Protein AF-U4QSC7-F1 (afdb_monomer_lite)

Sequence (93 aa):
MMEEGTSEPVYGRRIAMNSSSYEKMKAALEEIGSDLETETFVPEARWLKLERDIESQSASGGISPEESIDLRQLLDELRLEHDLRMNPGTLGS

Secondary structure (DSSP, 8-state):
-------------------HHHHHHHHHHHHHHHHHHH-S---HHHHHHHHHHHHHHHHTTSS-HHHHHHHHHHHHHHHHHHHHHH-TTTT--

pLDDT: mean 79.03, std 16.46, range [43.5, 93.94]

Structure (mmCIF, N/CA/C/O backbone):
data_AF-U4QSC7-F1
#
_entry.id   AF-U4QSC7-F1
#
loop_
_atom_site.group_PDB
_atom_site.id
_atom_site.type_symbol
_atom_site.label_atom_id
_atom_site.label_alt_id
_atom_site.label_comp_id
_atom_site.label_asym_id
_atom_site.label_entity_id
_atom_site.label_seq_id
_atom_site.pdbx_PDB_ins_code
_atom_site.Cartn_x
_atom_site.Cartn_y
_atom_site.Cartn_z
_atom_site.occupancy
_atom_site.B_iso_or_equiv
_atom_site.auth_seq_id
_atom_site.auth_comp_id
_atom_site.auth_asym_id
_atom_site.auth_atom_id
_atom_site.pdbx_PDB_model_num
ATOM 1 N N . MET A 1 1 ? -45.323 -31.160 33.775 1.00 45.81 1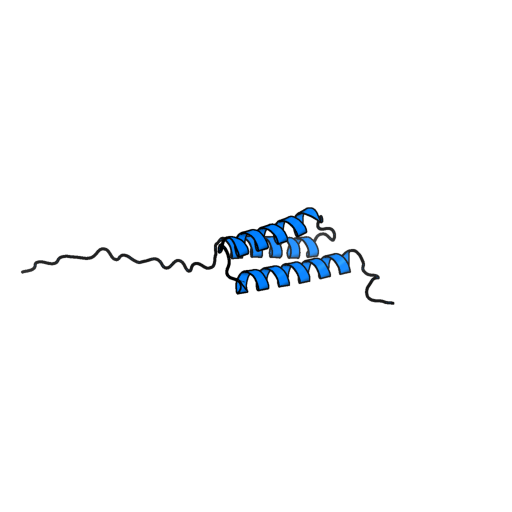 MET A N 1
ATOM 2 C CA . MET A 1 1 ? -43.879 -31.301 33.486 1.00 45.81 1 MET A CA 1
ATOM 3 C C . MET A 1 1 ? -43.753 -31.082 31.985 1.00 45.81 1 MET A C 1
ATOM 5 O O . MET A 1 1 ? -44.369 -31.853 31.273 1.00 45.81 1 MET A O 1
ATOM 9 N N . MET A 1 2 ? -43.157 -30.040 31.416 1.00 48.41 2 MET A N 1
ATOM 10 C CA . MET A 1 2 ? -42.316 -28.929 31.872 1.00 48.41 2 MET A CA 1
ATOM 11 C C . MET A 1 2 ? -42.659 -27.707 30.989 1.00 48.41 2 MET A C 1
ATOM 13 O O . MET A 1 2 ? -42.978 -27.886 29.816 1.00 48.41 2 MET A O 1
ATOM 17 N N . GLU A 1 3 ? -42.619 -26.500 31.556 1.00 58.84 3 GLU A N 1
ATOM 18 C CA . GLU A 1 3 ? -42.445 -25.245 30.810 1.00 58.84 3 GLU A CA 1
ATOM 19 C C . GLU A 1 3 ? -40.940 -25.035 30.58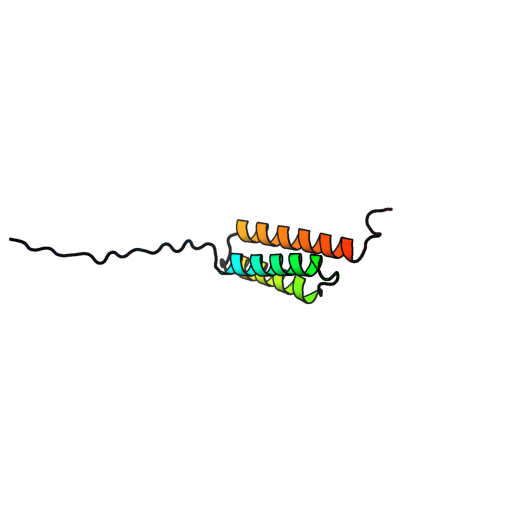3 1.00 58.84 3 GLU A C 1
ATOM 21 O O . GLU A 1 3 ? -40.190 -25.149 31.546 1.00 58.84 3 GLU A O 1
ATOM 26 N N . GLU A 1 4 ? -40.509 -24.730 29.356 1.00 51.47 4 GLU A N 1
ATOM 27 C CA . GLU A 1 4 ? -39.226 -24.078 29.018 1.00 51.47 4 GLU A CA 1
ATOM 28 C C . GLU A 1 4 ? -39.316 -23.744 27.508 1.00 51.47 4 GLU A C 1
ATOM 30 O O . GLU A 1 4 ? -39.506 -24.639 26.694 1.00 51.47 4 GLU A O 1
ATOM 35 N N . GLY A 1 5 ? -39.357 -22.513 26.999 1.00 53.59 5 GLY A N 1
ATOM 36 C CA . GLY A 1 5 ? -38.904 -21.245 27.541 1.00 53.59 5 GLY A CA 1
ATOM 37 C C . GLY A 1 5 ? -37.449 -21.004 27.152 1.00 53.59 5 GLY A C 1
ATOM 38 O O . GLY A 1 5 ? -36.573 -21.340 27.934 1.00 53.59 5 GLY A O 1
ATOM 39 N N . THR A 1 6 ? -37.213 -20.284 26.040 1.00 52.31 6 THR A N 1
ATOM 40 C CA . THR A 1 6 ? -35.911 -19.664 25.667 1.00 52.31 6 THR A CA 1
ATOM 41 C C . THR A 1 6 ? -34.806 -20.683 25.301 1.00 52.31 6 THR A C 1
ATOM 43 O O . THR A 1 6 ? -34.765 -21.788 25.801 1.00 52.31 6 THR A O 1
ATOM 46 N N . SER A 1 7 ? -33.875 -20.475 24.379 1.00 51.28 7 SER A N 1
ATOM 47 C CA . SER A 1 7 ? -33.273 -19.270 23.835 1.00 51.28 7 SER A CA 1
ATOM 48 C C . SER A 1 7 ? -32.779 -19.579 22.427 1.00 51.28 7 SER A C 1
ATOM 50 O O . SER A 1 7 ? -32.132 -20.603 22.199 1.00 51.28 7 SER A O 1
ATOM 52 N N . GLU A 1 8 ? -33.012 -18.657 21.500 1.00 58.09 8 GLU A N 1
ATOM 53 C CA . GLU A 1 8 ? -32.129 -18.492 20.353 1.00 58.09 8 GLU A CA 1
ATOM 54 C C . GLU A 1 8 ? -30.691 -18.432 20.878 1.00 58.09 8 GLU A C 1
ATOM 56 O O . GLU A 1 8 ? -30.391 -17.583 21.727 1.00 58.09 8 GLU A O 1
ATOM 61 N N . PRO A 1 9 ? -29.763 -19.277 20.410 1.00 57.09 9 PRO A N 1
ATOM 62 C CA . PRO A 1 9 ? -28.380 -18.915 20.549 1.00 57.09 9 PRO A CA 1
ATOM 63 C C . PRO A 1 9 ? -28.174 -17.764 19.566 1.00 57.09 9 PRO A C 1
ATOM 65 O O . PRO A 1 9 ? -27.891 -17.963 18.384 1.00 57.09 9 PRO A O 1
ATOM 68 N N . VAL A 1 10 ? -28.307 -16.537 20.077 1.00 57.66 10 VAL A N 1
ATOM 69 C CA . VAL A 1 10 ? -27.594 -15.376 19.555 1.00 57.66 10 VAL A CA 1
ATOM 70 C C . VAL A 1 10 ? -26.119 -15.719 19.735 1.00 57.66 10 VAL A C 1
ATOM 72 O O . VAL A 1 10 ? -25.443 -15.245 20.647 1.00 57.66 10 VAL A O 1
ATOM 75 N N . TYR A 1 11 ? -25.602 -16.598 18.872 1.00 50.91 11 TYR A N 1
ATOM 76 C CA . TYR A 1 11 ? -24.199 -16.596 18.539 1.00 50.91 11 TYR A CA 1
ATOM 77 C C . TYR A 1 11 ? -24.003 -15.245 17.878 1.00 50.91 11 TYR A C 1
ATOM 79 O O . TYR A 1 11 ? -24.100 -15.092 16.661 1.00 50.91 11 TYR A O 1
ATOM 87 N N . GLY A 1 12 ? -23.769 -14.250 18.738 1.00 47.16 12 GLY A N 1
ATOM 88 C CA . GLY A 1 12 ? -22.968 -13.093 18.446 1.00 47.16 12 GLY A CA 1
ATOM 89 C C . GLY A 1 12 ? -21.694 -13.653 17.863 1.00 47.16 12 GLY A C 1
ATOM 90 O O . GLY A 1 12 ? -20.731 -13.954 18.568 1.00 47.16 12 GLY A O 1
ATOM 91 N N . ARG A 1 13 ? -21.734 -13.862 16.549 1.00 46.38 13 ARG A N 1
ATOM 92 C CA . ARG A 1 13 ? -20.570 -14.066 15.736 1.00 46.38 13 ARG A CA 1
ATOM 93 C C . ARG A 1 13 ? -19.884 -12.721 15.839 1.00 46.38 13 ARG A C 1
ATOM 95 O O . ARG A 1 13 ? -20.112 -11.819 15.043 1.00 46.38 13 ARG A O 1
ATOM 102 N N . ARG A 1 14 ? -19.068 -12.588 16.883 1.00 49.78 14 ARG A N 1
ATOM 103 C CA . ARG A 1 14 ? -17.852 -11.799 16.844 1.00 49.78 14 ARG A CA 1
ATOM 104 C C . ARG A 1 14 ? -17.062 -12.398 15.686 1.00 49.78 14 ARG A C 1
ATOM 106 O O . ARG A 1 14 ? -16.185 -13.230 15.880 1.00 49.78 14 ARG A O 1
ATOM 113 N N . ILE A 1 15 ? -17.472 -12.075 14.459 1.00 52.72 15 ILE A N 1
ATOM 114 C CA . ILE A 1 15 ? -16.545 -12.054 13.350 1.00 52.72 15 ILE A CA 1
ATOM 115 C C . ILE A 1 15 ? -15.569 -11.007 13.837 1.00 52.72 15 ILE A C 1
ATOM 117 O O . ILE A 1 15 ? -15.966 -9.863 14.063 1.00 52.72 15 ILE A O 1
ATOM 121 N N . ALA A 1 16 ? -14.371 -11.461 14.186 1.00 49.06 16 ALA A N 1
ATOM 122 C CA . ALA A 1 16 ? -13.268 -10.581 14.473 1.00 49.06 16 ALA A CA 1
ATOM 123 C C . ALA A 1 16 ? -13.324 -9.460 13.431 1.00 49.06 16 ALA A C 1
ATOM 125 O O . ALA A 1 16 ? -13.228 -9.727 12.233 1.00 49.06 16 ALA A O 1
ATOM 126 N N . MET A 1 17 ? -13.579 -8.232 13.880 1.00 49.59 17 MET A N 1
ATOM 127 C CA . MET A 1 17 ? -13.325 -7.032 13.096 1.00 49.59 17 MET A CA 1
ATOM 128 C C . MET A 1 17 ? -11.798 -6.906 12.979 1.00 49.59 17 MET A C 1
ATOM 130 O O . MET A 1 17 ? -11.216 -5.964 13.488 1.00 49.59 17 MET A O 1
ATOM 134 N N . ASN A 1 18 ? -11.135 -7.891 12.367 1.00 48.16 18 ASN A N 1
ATOM 135 C CA . ASN A 1 18 ? -9.926 -7.603 11.617 1.00 48.16 18 ASN A CA 1
ATOM 136 C C . ASN A 1 18 ? -10.454 -6.845 10.413 1.00 48.16 18 ASN A C 1
ATOM 138 O O . ASN A 1 18 ? -11.267 -7.373 9.647 1.00 48.16 18 ASN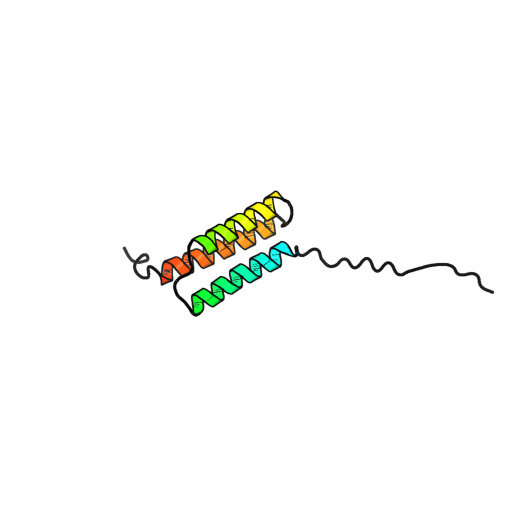 A O 1
ATOM 142 N N . SER A 1 19 ? -10.167 -5.552 10.382 1.00 55.69 19 SER A N 1
ATOM 143 C CA . SER A 1 19 ? -10.910 -4.616 9.565 1.00 55.69 19 SER A CA 1
ATOM 144 C C . SER A 1 19 ? -10.861 -5.067 8.108 1.00 55.69 19 SER A C 1
ATOM 146 O O . SER A 1 19 ? -9.784 -5.197 7.536 1.00 55.69 19 SER A O 1
ATOM 148 N N . SER A 1 20 ? -12.019 -5.330 7.484 1.00 74.19 20 SER A N 1
ATOM 149 C CA . SER A 1 20 ? -12.075 -5.795 6.084 1.00 74.19 20 SER A CA 1
ATOM 150 C C . SER A 1 20 ? -11.296 -4.863 5.147 1.00 74.19 20 SER A C 1
ATOM 152 O O . SER A 1 20 ? -10.812 -5.291 4.104 1.00 74.19 20 SER A O 1
ATOM 154 N N . SER A 1 21 ? -11.158 -3.594 5.530 1.00 84.56 21 SER A N 1
ATOM 155 C CA . SER A 1 21 ? -10.311 -2.611 4.867 1.00 84.56 21 SER A CA 1
ATOM 156 C C . SER A 1 21 ? -8.812 -2.917 4.996 1.00 84.56 21 SER A C 1
ATOM 158 O O . SER A 1 21 ? -8.123 -2.862 3.981 1.00 84.56 21 SER A O 1
ATOM 160 N N . TYR A 1 22 ? -8.307 -3.268 6.186 1.00 88.12 22 TYR A N 1
ATOM 161 C CA . TYR A 1 22 ? -6.894 -3.614 6.401 1.00 88.12 22 TYR A CA 1
ATOM 162 C C . TYR A 1 22 ? -6.478 -4.794 5.526 1.00 88.12 22 TYR A C 1
ATOM 164 O O . TYR A 1 22 ? -5.536 -4.664 4.751 1.00 88.12 22 TYR A O 1
ATOM 172 N N . GLU A 1 23 ? -7.226 -5.901 5.553 1.00 88.75 23 GLU A N 1
ATOM 173 C CA . GLU A 1 23 ? -6.873 -7.081 4.751 1.00 88.75 23 GLU A CA 1
ATOM 174 C C . GLU A 1 23 ? -6.916 -6.803 3.244 1.00 88.75 23 GLU A C 1
ATOM 176 O O . GLU A 1 23 ? -6.063 -7.284 2.504 1.00 88.75 23 GLU A O 1
ATOM 181 N N . LYS A 1 24 ? -7.858 -5.973 2.773 1.00 89.00 24 LYS A N 1
ATOM 182 C CA . LYS A 1 24 ? -7.904 -5.554 1.362 1.00 89.00 24 LYS A CA 1
ATOM 183 C C . LYS A 1 24 ? -6.685 -4.728 0.963 1.00 89.00 24 LYS A C 1
ATOM 185 O O . LYS A 1 24 ? -6.158 -4.916 -0.128 1.00 89.00 24 LYS A O 1
ATOM 190 N N . MET A 1 25 ? -6.263 -3.800 1.820 1.00 89.56 25 MET A N 1
ATOM 191 C CA . MET A 1 25 ? -5.093 -2.960 1.556 1.00 89.56 25 MET A CA 1
ATOM 192 C C . MET A 1 25 ? -3.802 -3.767 1.637 1.00 89.56 25 MET A C 1
ATOM 194 O O . MET A 1 25 ? -2.948 -3.621 0.769 1.00 89.56 25 MET A O 1
ATOM 198 N N . LYS A 1 26 ? -3.693 -4.668 2.615 1.00 90.69 26 LYS A N 1
ATOM 199 C CA . LYS A 1 26 ? -2.566 -5.588 2.740 1.00 90.69 26 LYS A CA 1
ATOM 200 C C . LYS A 1 26 ? -2.444 -6.488 1.515 1.00 90.69 26 LYS A C 1
ATOM 202 O O . LYS A 1 26 ? -1.380 -6.528 0.920 1.00 90.69 26 LYS A O 1
ATOM 207 N N . ALA A 1 27 ? -3.542 -7.096 1.066 1.00 90.69 27 ALA A N 1
ATOM 208 C CA . ALA A 1 27 ? -3.543 -7.905 -0.149 1.00 90.69 27 ALA A CA 1
ATOM 209 C C . ALA A 1 27 ? -3.121 -7.098 -1.389 1.00 90.69 27 ALA A C 1
ATOM 211 O O . ALA A 1 27 ? -2.408 -7.609 -2.244 1.00 90.69 27 ALA A O 1
ATOM 212 N N . ALA A 1 28 ? -3.521 -5.826 -1.485 1.00 90.75 28 ALA A N 1
ATOM 213 C CA . ALA A 1 28 ? -3.097 -4.960 -2.582 1.00 90.75 28 ALA A CA 1
ATOM 214 C C . ALA A 1 28 ? -1.601 -4.597 -2.521 1.00 90.75 28 ALA A C 1
ATOM 216 O O . ALA A 1 28 ? -0.982 -4.432 -3.570 1.00 90.75 28 ALA A O 1
ATOM 217 N N . LEU A 1 29 ? -1.024 -4.478 -1.320 1.00 92.25 29 LEU A N 1
ATOM 218 C CA . LEU A 1 29 ? 0.419 -4.307 -1.119 1.00 92.25 29 LEU A CA 1
ATOM 219 C C . LEU A 1 29 ? 1.179 -5.597 -1.449 1.00 92.25 29 LEU A C 1
ATOM 221 O O . LEU A 1 29 ? 2.155 -5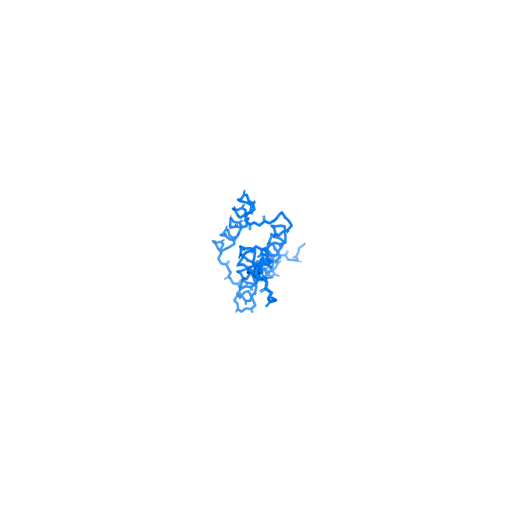.549 -2.187 1.00 92.25 29 LEU A O 1
ATOM 225 N N . GLU A 1 30 ? 0.705 -6.748 -0.976 1.00 91.62 30 GLU A N 1
ATOM 226 C CA . GLU A 1 30 ? 1.286 -8.057 -1.299 1.00 91.62 30 GLU A CA 1
ATOM 227 C C . GLU A 1 30 ? 1.249 -8.334 -2.806 1.00 91.62 30 GLU A C 1
ATOM 229 O O . GLU A 1 30 ? 2.236 -8.807 -3.362 1.00 91.62 30 GLU A O 1
ATOM 234 N N . GLU A 1 31 ? 0.162 -7.964 -3.491 1.00 90.25 31 GLU A N 1
ATOM 235 C CA . GLU A 1 31 ? 0.076 -8.057 -4.951 1.00 90.25 31 GLU A CA 1
ATOM 236 C C . GLU A 1 31 ? 1.148 -7.199 -5.629 1.00 90.25 31 GLU A C 1
ATOM 238 O O . GLU A 1 31 ? 1.764 -7.663 -6.579 1.00 90.25 31 GLU A O 1
ATOM 243 N N . ILE A 1 32 ? 1.416 -5.985 -5.131 1.00 88.62 32 ILE A N 1
ATOM 244 C CA . ILE A 1 32 ? 2.519 -5.159 -5.642 1.00 88.62 32 ILE A CA 1
ATOM 245 C C . ILE A 1 32 ? 3.874 -5.808 -5.358 1.00 88.62 32 ILE A C 1
ATOM 247 O O . ILE A 1 32 ? 4.732 -5.773 -6.228 1.00 88.62 32 ILE A O 1
ATOM 251 N N . GLY A 1 33 ? 4.078 -6.413 -4.188 1.00 87.94 33 GLY A N 1
ATOM 252 C CA . GLY A 1 33 ? 5.302 -7.166 -3.897 1.00 87.94 33 GLY A CA 1
ATOM 253 C C . GLY A 1 33 ? 5.529 -8.307 -4.886 1.00 87.94 33 GLY A C 1
ATOM 254 O O . GLY A 1 33 ? 6.601 -8.404 -5.475 1.00 87.94 33 GLY A O 1
ATOM 255 N N . SER A 1 34 ? 4.501 -9.113 -5.150 1.00 87.88 34 SER A N 1
ATOM 256 C CA . SER A 1 34 ? 4.573 -10.165 -6.171 1.00 87.88 34 SER A CA 1
ATOM 257 C C . SER A 1 34 ? 4.764 -9.608 -7.583 1.00 87.88 34 SER A C 1
ATOM 259 O O . SER A 1 34 ? 5.506 -10.186 -8.375 1.00 87.88 34 SER A O 1
ATOM 261 N N . ASP A 1 35 ? 4.124 -8.481 -7.904 1.00 87.12 35 ASP A N 1
ATOM 262 C CA . ASP A 1 35 ? 4.318 -7.780 -9.173 1.00 87.12 35 ASP A CA 1
ATOM 263 C C . ASP A 1 35 ? 5.785 -7.373 -9.308 1.00 87.12 35 ASP A C 1
ATOM 265 O O . ASP A 1 35 ? 6.405 -7.751 -10.290 1.00 87.12 35 ASP A O 1
ATOM 269 N N . LEU A 1 36 ? 6.385 -6.781 -8.269 1.00 85.44 36 LEU A N 1
ATOM 270 C CA . LEU A 1 36 ? 7.797 -6.400 -8.230 1.00 85.44 36 LEU A CA 1
ATOM 271 C C . LEU A 1 36 ? 8.754 -7.578 -8.455 1.00 85.44 36 LEU A C 1
ATOM 273 O O . LEU A 1 36 ? 9.827 -7.389 -9.038 1.00 85.44 36 LEU A O 1
ATOM 277 N N . GLU A 1 37 ? 8.424 -8.777 -7.967 1.00 85.31 37 GLU A N 1
ATOM 278 C CA . GLU A 1 37 ? 9.224 -9.990 -8.198 1.00 85.31 37 GLU A CA 1
ATOM 279 C C . GLU A 1 37 ? 9.215 -10.421 -9.675 1.00 85.31 37 GLU A C 1
ATOM 281 O O . GLU A 1 37 ? 10.168 -11.047 -10.147 1.00 85.31 37 GLU A O 1
ATOM 286 N N . THR A 1 38 ? 8.152 -10.085 -10.410 1.00 82.44 38 THR A N 1
ATOM 287 C CA . THR A 1 38 ? 7.946 -10.485 -11.813 1.00 82.44 38 THR A CA 1
ATOM 288 C C . THR A 1 38 ? 8.182 -9.362 -12.830 1.00 82.44 38 THR A C 1
ATOM 290 O O . THR A 1 38 ? 8.604 -9.635 -13.954 1.00 82.44 38 THR A O 1
ATOM 293 N N . GLU A 1 39 ? 7.963 -8.110 -12.439 1.00 75.94 39 GLU A N 1
ATOM 294 C CA . GLU A 1 39 ? 8.018 -6.881 -13.225 1.00 75.94 39 GLU A CA 1
ATOM 295 C C . GLU A 1 39 ? 8.725 -5.786 -12.412 1.00 75.94 39 GLU A C 1
ATOM 297 O O . GLU A 1 39 ? 8.534 -5.634 -11.216 1.00 75.94 39 GLU A O 1
ATOM 302 N N . THR A 1 40 ? 9.590 -4.999 -13.050 1.00 74.44 40 THR A N 1
ATOM 303 C CA . THR A 1 40 ? 10.415 -4.008 -12.334 1.00 74.44 40 THR A CA 1
ATOM 304 C C . THR A 1 40 ? 9.734 -2.649 -12.165 1.00 74.44 40 THR A C 1
ATOM 306 O O . THR A 1 40 ? 10.232 -1.815 -11.417 1.00 74.44 40 THR A O 1
ATOM 309 N N . PHE A 1 41 ? 8.617 -2.403 -12.854 1.00 83.19 41 PHE A N 1
ATOM 310 C CA . PHE A 1 41 ? 7.996 -1.086 -12.940 1.00 83.19 41 PHE A CA 1
ATOM 311 C C . PHE A 1 41 ? 6.577 -1.085 -12.376 1.00 83.19 41 PHE A C 1
ATOM 313 O O . PHE A 1 41 ? 5.650 -1.594 -12.988 1.00 83.19 41 PHE A O 1
ATOM 320 N N . VAL A 1 42 ? 6.384 -0.390 -11.261 1.00 85.12 42 VAL A N 1
ATOM 321 C CA . VAL A 1 42 ? 5.072 -0.134 -10.673 1.00 85.12 42 VAL A CA 1
ATOM 322 C C . VAL A 1 42 ? 4.745 1.351 -10.836 1.00 85.12 42 VAL A C 1
ATOM 324 O O . VAL A 1 42 ? 5.476 2.212 -10.330 1.00 85.12 42 VAL A O 1
ATOM 327 N N . PRO A 1 43 ? 3.639 1.699 -11.518 1.00 88.19 43 PRO A N 1
ATOM 328 C CA . PRO A 1 43 ? 3.320 3.087 -11.819 1.00 88.19 43 PRO A CA 1
ATOM 329 C C . PRO A 1 43 ? 3.033 3.906 -10.556 1.00 88.19 43 PRO A C 1
ATOM 331 O O . PRO A 1 43 ? 2.332 3.454 -9.649 1.00 88.19 43 PRO A O 1
ATOM 334 N N . GLU A 1 44 ? 3.478 5.170 -10.550 1.00 87.50 44 GLU A N 1
ATOM 335 C CA . GLU A 1 44 ? 3.331 6.090 -9.409 1.00 87.50 44 GLU A CA 1
ATOM 336 C C . GLU A 1 44 ? 1.889 6.230 -8.904 1.00 87.50 44 GLU A C 1
ATOM 338 O O . GLU A 1 44 ? 1.630 6.258 -7.700 1.00 87.50 44 GLU A O 1
ATOM 343 N N . ALA A 1 45 ? 0.927 6.223 -9.827 1.00 90.12 45 ALA A N 1
ATOM 344 C CA . ALA A 1 45 ? -0.494 6.284 -9.505 1.00 90.12 45 ALA A CA 1
ATOM 345 C C . ALA A 1 45 ? -0.954 5.147 -8.575 1.00 90.12 45 ALA A C 1
ATOM 347 O O . ALA A 1 45 ? -1.892 5.333 -7.798 1.00 90.12 45 ALA A O 1
ATOM 348 N N . ARG A 1 46 ? -0.311 3.976 -8.645 1.00 89.38 46 ARG A N 1
ATOM 349 C CA . ARG A 1 46 ? -0.640 2.809 -7.822 1.00 89.38 46 ARG A CA 1
ATOM 350 C C . ARG A 1 46 ? -0.203 3.022 -6.371 1.00 89.38 46 ARG A C 1
ATOM 352 O O . ARG A 1 46 ? -1.003 2.790 -5.467 1.00 89.38 46 ARG A O 1
ATOM 359 N N . TRP A 1 47 ? 1.000 3.565 -6.171 1.00 90.62 47 TRP A N 1
ATOM 360 C CA . TRP A 1 47 ? 1.530 3.949 -4.858 1.00 90.62 47 TRP A CA 1
ATOM 361 C C . TRP A 1 47 ? 0.670 5.032 -4.198 1.00 90.62 47 TRP A C 1
ATOM 363 O O . TRP A 1 47 ? 0.187 4.847 -3.083 1.00 90.62 47 TRP A O 1
ATOM 373 N N . LEU A 1 48 ? 0.394 6.123 -4.923 1.00 92.38 48 LEU A N 1
ATOM 374 C CA . LEU A 1 48 ? -0.423 7.239 -4.425 1.00 92.38 48 LEU A CA 1
ATOM 375 C C . LEU A 1 48 ? -1.850 6.809 -4.075 1.00 92.38 48 LEU A C 1
ATOM 377 O O . LEU A 1 48 ? -2.447 7.318 -3.126 1.00 92.38 48 LEU A O 1
ATOM 381 N N . LYS A 1 49 ? -2.421 5.870 -4.840 1.00 92.94 49 LYS A N 1
ATOM 382 C CA . LYS A 1 49 ? -3.745 5.323 -4.543 1.00 92.94 49 LYS A CA 1
ATOM 383 C C . LYS A 1 49 ? -3.747 4.602 -3.195 1.00 92.94 49 LYS A C 1
ATOM 385 O O . LYS A 1 49 ? -4.631 4.879 -2.393 1.00 92.94 49 LYS A O 1
ATOM 390 N N . LEU A 1 50 ? -2.775 3.722 -2.951 1.00 91.56 50 LEU A N 1
ATOM 391 C CA . LEU A 1 50 ? -2.679 2.967 -1.699 1.00 91.56 50 LEU A CA 1
ATOM 392 C C . LEU A 1 50 ? -2.426 3.868 -0.497 1.00 91.56 50 LEU A C 1
ATOM 394 O O . LEU A 1 50 ? -3.101 3.715 0.515 1.00 91.56 50 LEU A O 1
ATOM 398 N N . GLU A 1 51 ? -1.526 4.841 -0.626 1.00 93.50 51 GLU A N 1
ATOM 399 C CA . GLU A 1 51 ? -1.278 5.837 0.419 1.00 93.50 51 GLU A CA 1
ATOM 400 C C . GLU A 1 51 ? -2.572 6.564 0.805 1.00 93.50 51 GLU A C 1
ATOM 402 O O . GLU A 1 51 ? -2.954 6.591 1.977 1.00 93.50 51 GLU A O 1
ATOM 407 N N . ARG A 1 52 ? -3.316 7.048 -0.197 1.00 93.94 52 ARG A N 1
ATOM 408 C CA . ARG A 1 52 ? -4.593 7.733 0.021 1.00 93.94 52 ARG A CA 1
ATOM 409 C C . ARG A 1 52 ? -5.660 6.816 0.616 1.00 93.94 52 ARG A C 1
ATOM 411 O O . ARG A 1 52 ? -6.447 7.272 1.442 1.00 93.94 52 ARG A O 1
ATOM 418 N N . ASP A 1 53 ? -5.731 5.557 0.189 1.00 91.56 53 ASP A N 1
ATOM 419 C CA . ASP A 1 53 ? -6.655 4.572 0.759 1.00 91.56 53 ASP A CA 1
ATOM 420 C C . ASP A 1 53 ? -6.332 4.326 2.244 1.00 91.56 53 ASP A C 1
ATOM 422 O O . ASP A 1 53 ? -7.235 4.415 3.077 1.00 91.56 53 ASP A O 1
ATOM 426 N N . ILE A 1 54 ? -5.057 4.142 2.605 1.00 91.44 54 ILE A N 1
ATOM 427 C CA . ILE A 1 54 ? -4.617 3.972 4.001 1.00 91.44 54 ILE A CA 1
ATOM 428 C C . ILE A 1 54 ? -4.989 5.200 4.838 1.00 91.44 54 ILE A C 1
ATOM 430 O O . ILE A 1 54 ? -5.599 5.061 5.900 1.00 91.44 54 ILE A O 1
ATOM 434 N N . GLU A 1 55 ? -4.685 6.408 4.361 1.00 92.12 55 GLU A N 1
ATOM 435 C CA . GLU A 1 55 ? -5.021 7.652 5.062 1.00 92.12 55 GLU A CA 1
ATOM 436 C C . GLU A 1 55 ? -6.530 7.849 5.210 1.00 92.12 55 GLU A C 1
ATOM 438 O O . GLU A 1 55 ? -7.010 8.194 6.290 1.00 92.12 55 GLU A O 1
ATOM 443 N N . SER A 1 56 ? -7.296 7.582 4.151 1.00 92.12 56 SER A N 1
ATOM 444 C CA . SER A 1 56 ? -8.752 7.703 4.169 1.00 92.12 56 SER A CA 1
ATOM 445 C C . SER A 1 56 ? -9.390 6.719 5.147 1.00 92.12 56 SER A C 1
ATOM 447 O O . SER A 1 56 ? -10.327 7.091 5.861 1.00 92.12 56 SER A O 1
ATOM 449 N N . GLN A 1 57 ? -8.921 5.469 5.181 1.00 88.44 57 GLN A N 1
ATOM 450 C CA . GLN A 1 57 ? -9.431 4.454 6.102 1.00 88.44 57 GLN A CA 1
ATOM 451 C C . GLN A 1 57 ? -9.019 4.764 7.541 1.00 88.44 57 GLN A C 1
ATOM 453 O O . GLN A 1 57 ? -9.848 4.641 8.436 1.00 88.44 57 GLN A O 1
ATOM 458 N N . SER A 1 58 ? -7.792 5.232 7.762 1.00 87.88 58 SER A N 1
ATOM 459 C CA . SER A 1 58 ? -7.316 5.653 9.083 1.00 87.88 58 SER A CA 1
ATOM 460 C C . SER A 1 58 ? -8.142 6.830 9.620 1.00 87.88 58 SER A C 1
ATOM 462 O O . SER A 1 58 ? -8.682 6.769 10.723 1.00 87.88 58 SER A O 1
ATOM 464 N N . ALA A 1 59 ? -8.371 7.859 8.796 1.00 87.81 59 ALA A N 1
ATOM 465 C CA . ALA A 1 59 ? -9.169 9.030 9.166 1.00 87.81 59 ALA A CA 1
ATOM 466 C C . ALA A 1 59 ? -10.656 8.711 9.396 1.00 87.81 59 ALA A C 1
ATOM 468 O O . ALA A 1 59 ? -11.296 9.325 10.248 1.00 87.81 59 ALA A O 1
ATOM 469 N N . SER A 1 60 ? -11.209 7.745 8.658 1.00 85.12 60 SER A N 1
ATOM 470 C CA . SER A 1 60 ? -12.608 7.316 8.812 1.00 85.12 60 SER A CA 1
ATOM 471 C C . SER A 1 60 ? -12.812 6.318 9.960 1.00 85.12 60 SER A C 1
ATOM 473 O O . SER A 1 60 ? -13.944 5.903 10.200 1.00 85.12 60 SER A O 1
ATOM 475 N N . GLY A 1 61 ? -11.741 5.892 10.644 1.00 83.81 61 GLY A N 1
ATOM 476 C CA . GLY A 1 61 ? -11.787 4.817 11.642 1.00 83.81 61 GLY A CA 1
ATOM 477 C C . GLY A 1 61 ? -12.043 3.428 11.043 1.00 83.81 61 GLY A C 1
ATOM 478 O O . GLY A 1 61 ? -12.444 2.511 11.752 1.00 83.81 61 GLY A O 1
ATOM 479 N N . GLY A 1 62 ? -11.846 3.277 9.731 1.00 84.00 62 GLY A N 1
ATOM 480 C CA . GLY A 1 62 ? -11.938 2.012 9.005 1.00 84.00 62 GLY A CA 1
ATOM 481 C C . GLY A 1 62 ? -10.727 1.103 9.213 1.00 84.00 62 GLY A C 1
ATOM 482 O O . GLY A 1 62 ? -10.825 -0.086 8.935 1.00 84.00 62 GLY A O 1
ATOM 483 N N . ILE A 1 63 ? -9.611 1.626 9.717 1.00 86.38 63 ILE A N 1
ATOM 484 C CA . ILE A 1 63 ? -8.485 0.850 10.251 1.00 86.38 63 ILE A CA 1
ATOM 485 C C . ILE A 1 63 ? -7.978 1.506 11.534 1.00 86.38 63 ILE A C 1
ATOM 487 O O . ILE A 1 63 ? -8.093 2.720 11.718 1.00 86.38 63 ILE A O 1
ATOM 491 N N . SER A 1 64 ? -7.409 0.697 12.414 1.00 88.19 64 SER A N 1
ATOM 492 C CA . SER A 1 64 ? -6.760 1.140 13.642 1.00 88.19 64 SER A CA 1
ATOM 493 C C . SER A 1 64 ? -5.464 1.900 13.326 1.00 88.19 64 SER A C 1
ATOM 495 O O . SER A 1 64 ? -4.851 1.679 12.279 1.00 88.19 64 SER A O 1
ATOM 497 N N . PRO A 1 65 ? -4.980 2.765 14.231 1.00 87.31 65 PRO A N 1
ATOM 498 C CA . PRO A 1 65 ? -3.700 3.446 14.042 1.00 87.31 65 PRO A CA 1
ATOM 499 C C . PRO A 1 65 ? -2.524 2.469 13.883 1.00 87.31 65 PRO A C 1
ATOM 501 O O . PRO A 1 65 ? -1.649 2.717 13.062 1.00 87.31 65 PRO A O 1
ATOM 504 N N . GLU A 1 66 ? -2.526 1.341 14.600 1.00 90.56 66 GLU A N 1
ATOM 505 C CA . GLU A 1 66 ? -1.511 0.285 14.453 1.00 90.56 66 GLU A CA 1
ATOM 506 C C . GLU A 1 66 ? -1.553 -0.354 13.056 1.00 90.56 66 GLU A C 1
ATOM 508 O O . GLU A 1 66 ? -0.522 -0.467 12.401 1.00 90.56 66 GLU A O 1
ATOM 513 N N . GLU A 1 67 ? -2.752 -0.675 12.556 1.00 89.81 67 GLU A N 1
ATOM 514 C CA . GLU A 1 67 ? -2.970 -1.190 11.196 1.00 89.81 67 GLU A CA 1
ATOM 515 C C . GLU A 1 67 ? -2.522 -0.176 10.129 1.00 89.81 67 GLU A C 1
ATOM 517 O O . GLU A 1 67 ? -1.922 -0.541 9.123 1.00 89.81 67 GLU A O 1
ATOM 522 N N . SER A 1 68 ? -2.768 1.118 10.350 1.00 90.44 68 SER A N 1
ATOM 523 C CA . SER A 1 68 ? -2.315 2.181 9.448 1.00 90.44 68 SER A CA 1
ATOM 524 C C . SER A 1 68 ? -0.793 2.312 9.410 1.00 90.44 68 SER A C 1
ATOM 526 O O . SER A 1 68 ? -0.250 2.611 8.346 1.00 90.44 68 SER A O 1
ATOM 528 N N . ILE A 1 69 ? -0.119 2.130 10.548 1.00 92.62 69 ILE A N 1
ATOM 529 C CA . ILE A 1 69 ? 1.345 2.162 10.651 1.00 92.62 69 ILE A CA 1
ATOM 530 C C . ILE A 1 69 ? 1.951 0.929 9.973 1.00 92.62 69 ILE A C 1
ATOM 532 O O . ILE A 1 69 ? 2.920 1.064 9.230 1.00 92.62 69 ILE A O 1
ATOM 536 N N . ASP A 1 70 ? 1.370 -0.250 10.183 1.00 92.56 70 ASP A N 1
ATOM 537 C CA . ASP A 1 70 ? 1.773 -1.501 9.531 1.00 92.56 70 ASP A CA 1
ATOM 538 C C . ASP A 1 70 ? 1.681 -1.399 7.998 1.00 92.56 70 ASP A C 1
ATOM 540 O O . ASP A 1 70 ? 2.674 -1.600 7.303 1.00 92.56 70 ASP A O 1
ATOM 544 N N . LEU A 1 71 ? 0.535 -0.952 7.464 1.00 92.81 71 LEU A N 1
ATOM 545 C CA . LEU A 1 71 ? 0.347 -0.774 6.017 1.00 92.81 71 LEU A CA 1
ATOM 546 C C . LEU A 1 71 ? 1.293 0.275 5.418 1.00 92.81 71 LEU A C 1
ATOM 548 O O . LEU A 1 71 ? 1.766 0.106 4.296 1.00 92.81 71 LEU A O 1
ATOM 552 N N . ARG A 1 72 ? 1.570 1.365 6.147 1.00 92.94 72 ARG A N 1
ATOM 553 C CA . ARG A 1 72 ? 2.518 2.399 5.702 1.00 92.94 72 ARG A CA 1
ATOM 554 C C . ARG A 1 72 ? 3.953 1.892 5.659 1.00 92.94 72 ARG A C 1
ATOM 556 O O . ARG A 1 72 ? 4.652 2.220 4.710 1.00 92.94 72 ARG A O 1
ATOM 563 N N . GLN A 1 73 ? 4.376 1.110 6.651 1.00 93.81 73 GLN A N 1
ATOM 564 C CA . GLN A 1 73 ? 5.703 0.492 6.641 1.00 93.81 73 GLN A CA 1
ATOM 565 C C . GLN A 1 73 ? 5.852 -0.443 5.442 1.00 93.81 73 GLN A C 1
ATOM 567 O O . GLN A 1 73 ? 6.795 -0.286 4.676 1.00 93.81 73 GLN A O 1
ATOM 572 N N . LEU A 1 74 ? 4.868 -1.315 5.207 1.00 93.06 74 LEU A N 1
ATOM 573 C CA . LEU A 1 74 ? 4.897 -2.226 4.064 1.00 93.06 74 LEU A CA 1
ATOM 574 C C . LEU A 1 74 ? 4.914 -1.475 2.719 1.00 93.06 74 LEU A C 1
ATOM 576 O O . LEU A 1 74 ? 5.640 -1.855 1.805 1.00 93.06 74 LEU A O 1
ATOM 580 N N . LEU A 1 75 ? 4.147 -0.386 2.591 1.00 93.69 75 LEU A N 1
ATOM 581 C CA . LEU A 1 75 ? 4.175 0.478 1.405 1.00 93.69 75 LEU A CA 1
ATOM 582 C C . LEU A 1 75 ? 5.567 1.084 1.168 1.00 93.69 75 LEU A C 1
ATOM 584 O O . LEU A 1 75 ? 6.020 1.124 0.025 1.00 93.69 75 LEU A O 1
ATOM 588 N N . ASP A 1 76 ? 6.228 1.558 2.224 1.00 92.75 76 ASP A N 1
ATOM 589 C CA . ASP A 1 76 ? 7.564 2.157 2.147 1.00 92.75 76 ASP A C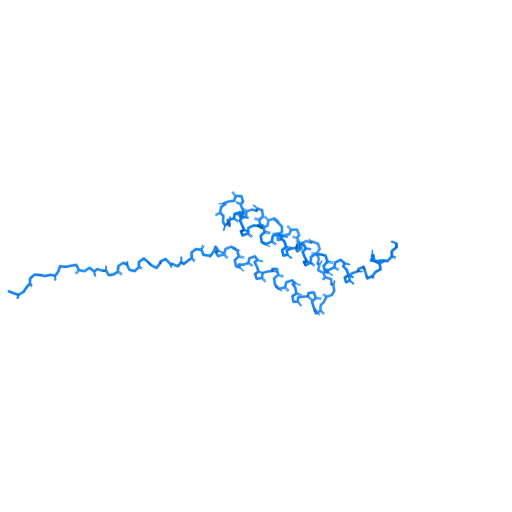A 1
ATOM 590 C C . ASP A 1 76 ? 8.630 1.119 1.768 1.00 92.75 76 ASP A C 1
ATOM 592 O O . ASP A 1 76 ? 9.422 1.361 0.858 1.00 92.75 76 ASP A O 1
ATOM 596 N N . GLU A 1 77 ? 8.583 -0.076 2.369 1.00 93.19 77 GLU A N 1
ATOM 597 C CA . GLU A 1 77 ? 9.476 -1.194 2.038 1.00 93.19 77 GLU A CA 1
ATOM 598 C C . GLU A 1 77 ? 9.370 -1.590 0.560 1.00 93.19 77 GLU A C 1
ATOM 600 O O . GLU A 1 77 ? 10.383 -1.701 -0.135 1.00 93.19 77 GLU A O 1
ATOM 605 N N . LEU A 1 78 ? 8.145 -1.736 0.047 1.00 91.88 78 LEU A N 1
ATOM 606 C CA . LEU A 1 78 ? 7.902 -2.060 -1.361 1.00 91.88 78 LEU A CA 1
ATOM 607 C C . LEU A 1 78 ? 8.359 -0.937 -2.297 1.00 91.88 78 LEU A C 1
ATOM 609 O O . LEU A 1 78 ? 8.888 -1.197 -3.378 1.00 91.88 78 LEU A O 1
ATOM 613 N N . ARG A 1 79 ? 8.176 0.322 -1.894 1.00 90.75 79 ARG A N 1
ATOM 614 C CA . ARG A 1 79 ? 8.606 1.480 -2.682 1.00 90.75 79 ARG A CA 1
ATOM 615 C C . ARG A 1 79 ? 10.127 1.589 -2.736 1.00 90.75 79 ARG A C 1
ATOM 617 O O . ARG A 1 79 ? 10.663 1.909 -3.795 1.00 90.75 79 ARG A O 1
ATOM 624 N N . LEU A 1 80 ? 10.809 1.292 -1.631 1.00 90.19 80 LEU A N 1
ATOM 625 C CA . LEU A 1 80 ? 12.263 1.197 -1.574 1.00 90.19 80 LEU A CA 1
ATOM 626 C C . LEU A 1 80 ? 12.766 0.058 -2.463 1.00 90.19 80 LEU A C 1
ATOM 628 O O . LEU A 1 80 ? 13.683 0.270 -3.248 1.00 90.19 80 LEU A O 1
ATOM 632 N N . GLU A 1 81 ? 12.156 -1.128 -2.394 1.00 89.81 81 GLU A N 1
ATOM 633 C CA . GLU A 1 81 ? 12.524 -2.245 -3.269 1.00 89.81 81 GLU A CA 1
ATOM 634 C C . GLU A 1 81 ? 12.351 -1.879 -4.749 1.00 89.81 81 GLU A C 1
ATOM 636 O O . GLU A 1 81 ? 13.258 -2.098 -5.554 1.00 89.81 81 GLU A O 1
ATOM 641 N N . HIS A 1 82 ? 11.217 -1.274 -5.104 1.00 90.12 82 HIS A N 1
ATOM 642 C CA . HIS A 1 82 ? 10.970 -0.784 -6.455 1.00 90.12 82 HIS A CA 1
ATOM 643 C C . HIS A 1 82 ? 12.026 0.237 -6.894 1.00 90.12 82 HIS A C 1
ATOM 645 O O . HIS A 1 82 ? 12.562 0.116 -7.994 1.00 90.12 82 HIS A O 1
ATOM 651 N N . ASP A 1 83 ? 12.367 1.214 -6.046 1.00 87.50 83 ASP A N 1
ATOM 652 C CA . ASP A 1 83 ? 13.415 2.191 -6.353 1.00 87.50 83 ASP A CA 1
ATOM 653 C C . ASP A 1 83 ? 14.779 1.524 -6.546 1.00 87.50 83 ASP A C 1
ATOM 655 O O . ASP A 1 83 ? 15.451 1.809 -7.529 1.00 87.50 83 ASP A O 1
ATOM 659 N N . LEU A 1 84 ? 15.159 0.574 -5.688 1.00 86.94 84 LEU A N 1
ATOM 660 C CA . LEU A 1 84 ? 16.413 -0.172 -5.814 1.00 86.94 84 LEU A CA 1
ATOM 661 C C . LEU A 1 84 ? 16.480 -0.990 -7.106 1.00 86.94 84 LEU A C 1
ATOM 663 O O . LEU A 1 84 ? 17.543 -1.092 -7.720 1.00 86.94 84 LEU A O 1
ATOM 667 N N . ARG A 1 85 ? 15.358 -1.576 -7.536 1.00 84.00 85 ARG A N 1
ATOM 668 C CA . ARG A 1 85 ? 15.296 -2.325 -8.798 1.00 84.00 85 ARG A CA 1
ATOM 669 C C . ARG A 1 85 ? 15.295 -1.401 -10.019 1.00 84.00 85 ARG A C 1
ATOM 671 O O . ARG A 1 85 ? 15.923 -1.737 -11.021 1.00 84.00 85 ARG A O 1
ATOM 678 N N . MET A 1 86 ? 14.642 -0.242 -9.937 1.00 83.88 86 MET A N 1
ATOM 679 C CA . MET A 1 86 ? 14.616 0.772 -11.002 1.00 83.88 86 MET A CA 1
ATOM 680 C C . MET A 1 86 ? 15.936 1.547 -11.113 1.00 83.88 86 MET A C 1
ATOM 682 O O . MET A 1 86 ? 16.352 1.920 -12.210 1.00 83.88 86 MET A O 1
ATOM 686 N N . ASN A 1 87 ? 16.613 1.757 -9.988 1.00 80.12 87 ASN A N 1
ATOM 687 C CA . ASN A 1 87 ? 17.859 2.496 -9.845 1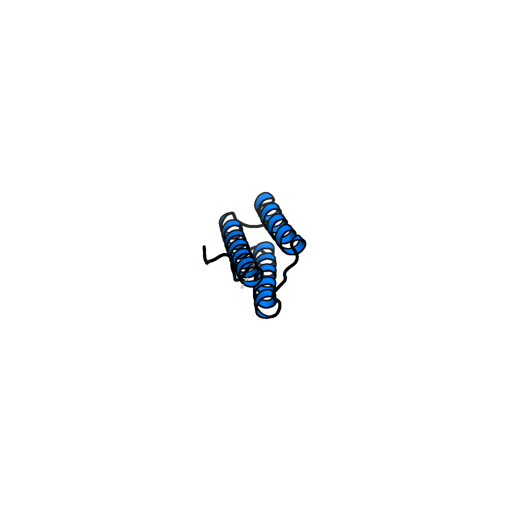.00 80.12 87 ASN A CA 1
ATOM 688 C C . ASN A 1 87 ? 18.915 1.621 -9.140 1.00 80.12 87 ASN A C 1
ATOM 690 O O . ASN A 1 87 ? 19.348 1.932 -8.035 1.00 80.12 87 ASN A O 1
ATOM 694 N N . PRO A 1 88 ? 19.436 0.556 -9.775 1.00 68.38 88 PRO A N 1
ATOM 695 C CA . PRO A 1 88 ? 20.426 -0.326 -9.141 1.00 68.38 88 PRO A CA 1
ATOM 696 C C . PRO A 1 88 ? 21.775 0.360 -8.835 1.00 68.38 88 PRO A C 1
ATOM 698 O O . PRO A 1 88 ? 22.660 -0.248 -8.236 1.00 68.38 88 PRO A O 1
ATOM 701 N N . GLY A 1 89 ? 21.961 1.615 -9.262 1.00 65.38 89 GLY A N 1
ATOM 702 C CA . GLY A 1 89 ? 23.176 2.408 -9.065 1.00 65.38 89 GLY A CA 1
ATOM 703 C C . GLY A 1 89 ? 23.164 3.373 -7.871 1.00 65.38 89 GLY A C 1
ATOM 704 O O . GLY A 1 89 ? 24.203 3.962 -7.591 1.00 65.38 89 GLY A O 1
ATOM 705 N N . THR A 1 90 ? 22.049 3.565 -7.157 1.00 57.59 90 THR A N 1
ATOM 706 C CA . THR A 1 90 ? 21.948 4.577 -6.078 1.00 57.59 90 THR A CA 1
ATOM 707 C C . THR A 1 90 ? 22.576 4.164 -4.742 1.00 57.59 90 THR A C 1
ATOM 709 O O . THR A 1 90 ? 22.746 5.017 -3.876 1.00 57.59 90 THR A O 1
ATOM 712 N N . LEU A 1 91 ? 23.005 2.907 -4.568 1.00 57.53 91 LEU A N 1
ATOM 713 C CA . LEU A 1 91 ? 23.676 2.430 -3.342 1.00 57.53 91 LEU A CA 1
ATOM 714 C C . LEU A 1 91 ? 25.218 2.486 -3.385 1.00 57.53 91 LEU A C 1
ATOM 716 O O . LEU A 1 91 ? 25.880 1.896 -2.532 1.00 57.53 91 LEU A O 1
ATOM 720 N N . GLY A 1 92 ? 25.811 3.184 -4.357 1.00 49.81 92 GLY A N 1
ATOM 721 C CA . GLY A 1 92 ? 27.265 3.314 -4.475 1.00 49.81 92 GLY A CA 1
ATOM 722 C C . GLY A 1 92 ? 27.713 4.703 -4.916 1.00 49.81 92 GLY A C 1
ATOM 723 O O . GLY A 1 92 ? 27.983 4.919 -6.096 1.00 49.81 92 GLY A O 1
ATOM 724 N N . SER A 1 93 ? 27.829 5.645 -3.980 1.00 43.50 93 SER A N 1
ATOM 725 C CA . SER A 1 93 ? 28.643 6.866 -4.114 1.00 43.50 93 SER A CA 1
ATOM 726 C C . SER A 1 93 ? 29.142 7.321 -2.751 1.00 43.50 93 SER A C 1
ATOM 728 O O . SER A 1 93 ? 28.335 7.287 -1.797 1.00 43.50 93 SER A O 1
#

Foldseek 3Di:
DDDDDDDDPPPPPPPPPPQPLLVVLVVLLVVLVVCCVVPLDDDPVSLVVSLVSLVVCPVVVSDDPVSSVVSVVSSVVSVVSSCCSVCVPPVDD

Radius of gyration: 21.24 Å; chains: 1; bounding box: 72×40×47 Å